Protein AF-U6F555-F1 (afdb_monomer_lite)

Organism: NCBI:txid1226334

Sequence (101 aa):
MNKNITYRVAQFAIYELDNQSWVLQTTERINIIKNIKLVHFLKEIMYRRYITADVLLQLKEKYEDIFDDIVKYLQENEILLPLKNLNFRNCQIFCVNRFFS

Secondary structure (DSSP, 8-state):
--TTPPEEEPPEEEEEEETTEEEEEESS-EEEE--HHHHHHHHHHTT-SEE-HHHHHHHHHHSTTTHHHHHHHHHHTTSEEEPP---GGG-SSS-SSS---

InterPro domains:
  IPR030956 Microcin B17-processing protein McbB [PF27891] (7-97)

Foldseek 3Di:
DPQWWKKFFAAWDWDDPDPQWIWIGHPVDIDIDRDVLLVVVCVVCNPPRMDHSVNLVVVCVVPVVCSVVSVVVCVVVVRIGTDDPPPVPPPDPDPDDDDDD

pLDDT: mean 81.69, std 19.64, range [36.59, 97.69]

Structure (mmCIF, N/CA/C/O backbone):
data_AF-U6F555-F1
#
_entry.id   AF-U6F555-F1
#
loop_
_atom_site.group_PDB
_atom_site.id
_atom_site.type_symbol
_atom_site.label_atom_id
_atom_site.label_alt_id
_atom_site.label_comp_id
_atom_site.label_asym_id
_atom_site.label_entity_id
_atom_site.label_seq_id
_atom_site.pdbx_PDB_ins_code
_atom_site.Cartn_x
_atom_site.Cartn_y
_atom_site.Cartn_z
_atom_site.occupancy
_atom_site.B_iso_or_equiv
_atom_site.auth_seq_id
_atom_site.auth_comp_id
_atom_site.auth_asym_id
_atom_site.auth_atom_id
_atom_site.pdbx_PDB_model_num
ATOM 1 N N . MET A 1 1 ? 16.917 4.632 -5.744 1.00 49.38 1 MET A N 1
ATOM 2 C CA . MET A 1 1 ? 15.885 3.952 -6.561 1.00 49.38 1 MET A CA 1
ATOM 3 C C . MET A 1 1 ? 16.276 4.023 -8.027 1.00 49.38 1 MET A C 1
ATOM 5 O O . MET A 1 1 ? 16.733 5.068 -8.472 1.00 49.38 1 MET A O 1
ATOM 9 N N . ASN A 1 2 ? 16.150 2.916 -8.756 1.00 49.88 2 ASN A N 1
ATOM 10 C CA . ASN A 1 2 ? 16.463 2.861 -10.183 1.00 49.88 2 ASN A CA 1
ATOM 11 C C . ASN A 1 2 ? 15.339 3.583 -10.950 1.00 49.88 2 ASN A C 1
ATOM 13 O O . ASN A 1 2 ? 14.176 3.214 -10.800 1.00 49.88 2 ASN A O 1
ATOM 17 N N . LYS A 1 3 ? 15.665 4.629 -11.719 1.00 53.91 3 LYS A N 1
ATOM 18 C CA . LYS A 1 3 ? 14.693 5.623 -12.229 1.00 53.91 3 LYS A CA 1
ATOM 19 C C . LYS A 1 3 ? 13.630 5.076 -13.201 1.00 53.91 3 LYS A C 1
ATOM 21 O O . LYS A 1 3 ? 12.672 5.776 -13.484 1.00 53.91 3 LYS A O 1
ATOM 26 N N . ASN A 1 4 ? 13.755 3.826 -13.654 1.00 65.06 4 ASN A N 1
ATOM 27 C CA . ASN A 1 4 ? 12.883 3.234 -14.678 1.00 65.06 4 ASN A CA 1
ATOM 28 C C . ASN A 1 4 ? 12.082 2.008 -14.197 1.00 65.06 4 ASN A C 1
ATOM 30 O O . ASN A 1 4 ? 11.578 1.254 -15.026 1.00 65.06 4 ASN A O 1
ATOM 34 N N . ILE A 1 5 ? 11.983 1.751 -12.888 1.00 75.25 5 ILE A N 1
ATOM 35 C CA . ILE A 1 5 ? 11.212 0.597 -12.396 1.00 75.25 5 ILE A CA 1
ATOM 36 C C . ILE A 1 5 ? 9.732 0.971 -12.314 1.00 75.25 5 ILE A C 1
ATOM 38 O O . ILE A 1 5 ? 9.348 1.898 -11.603 1.00 75.25 5 ILE A O 1
ATOM 42 N N . THR A 1 6 ? 8.902 0.216 -13.032 1.00 85.38 6 THR A N 1
ATOM 43 C CA . THR A 1 6 ? 7.445 0.228 -12.859 1.00 85.38 6 THR A CA 1
ATOM 44 C C . THR A 1 6 ? 7.059 -0.908 -11.924 1.00 85.38 6 THR A C 1
ATOM 46 O O . THR A 1 6 ? 7.584 -2.015 -12.033 1.00 85.38 6 THR A O 1
ATOM 49 N N . TYR A 1 7 ? 6.129 -0.658 -11.015 1.00 89.12 7 TYR A N 1
ATOM 50 C CA . TYR A 1 7 ? 5.600 -1.663 -10.104 1.00 89.12 7 TYR A CA 1
ATOM 51 C C . TYR A 1 7 ? 4.215 -2.109 -10.566 1.00 89.12 7 TYR A C 1
ATOM 53 O O . TYR A 1 7 ? 3.393 -1.289 -10.973 1.00 89.12 7 TYR A O 1
ATOM 61 N N . ARG A 1 8 ? 3.946 -3.412 -10.495 1.00 91.19 8 ARG A N 1
ATOM 62 C CA . ARG A 1 8 ? 2.595 -3.969 -10.534 1.00 91.19 8 ARG A CA 1
ATOM 63 C C . ARG A 1 8 ? 1.994 -3.857 -9.141 1.00 91.19 8 ARG A C 1
ATOM 65 O O . ARG A 1 8 ? 2.658 -4.192 -8.162 1.00 91.19 8 ARG A O 1
ATOM 72 N N . VAL A 1 9 ? 0.729 -3.468 -9.080 1.00 92.44 9 VAL A N 1
ATOM 73 C CA . VAL A 1 9 ? -0.075 -3.558 -7.862 1.00 92.44 9 VAL A CA 1
ATOM 74 C C . VAL A 1 9 ? -0.947 -4.808 -7.975 1.00 92.44 9 VAL A C 1
ATOM 76 O O . VAL A 1 9 ? -1.657 -4.988 -8.968 1.00 92.44 9 VAL A O 1
ATOM 79 N N . ALA A 1 10 ? -0.827 -5.730 -7.024 1.00 91.69 10 ALA A N 1
ATOM 80 C CA . ALA A 1 10 ? -1.707 -6.889 -6.934 1.00 91.69 10 ALA A CA 1
ATOM 81 C C . ALA A 1 10 ? -3.111 -6.453 -6.498 1.00 91.69 10 ALA A C 1
ATOM 83 O O . ALA A 1 10 ? -3.280 -5.412 -5.871 1.00 91.69 10 ALA A O 1
ATOM 84 N N . GLN A 1 11 ? -4.127 -7.247 -6.834 1.00 91.69 11 GLN A N 1
ATOM 85 C CA . GLN A 1 11 ? -5.481 -6.965 -6.372 1.00 91.69 11 GLN A CA 1
ATOM 86 C C . GLN A 1 11 ? -5.573 -7.182 -4.861 1.00 91.69 11 GLN A C 1
ATOM 88 O O . GLN A 1 11 ? -5.136 -8.207 -4.339 1.00 91.69 11 GLN A O 1
ATOM 93 N N . PHE A 1 12 ? -6.166 -6.214 -4.176 1.00 94.69 12 PHE A N 1
ATOM 94 C CA . PHE A 1 12 ? -6.500 -6.295 -2.764 1.00 94.69 12 PHE A CA 1
ATOM 95 C C . PHE A 1 12 ? -7.780 -5.502 -2.503 1.00 94.69 12 PHE A C 1
ATOM 97 O O . PHE A 1 12 ? -8.167 -4.642 -3.297 1.00 94.69 12 PHE A O 1
ATOM 104 N N . ALA A 1 13 ? -8.421 -5.783 -1.377 1.00 94.06 13 ALA A N 1
ATOM 105 C CA . ALA A 1 13 ? -9.524 -5.006 -0.841 1.00 94.06 13 ALA A CA 1
ATOM 106 C C . ALA A 1 13 ? -9.112 -4.404 0.502 1.00 94.06 13 ALA A C 1
ATOM 108 O O . ALA A 1 13 ? -8.373 -5.022 1.271 1.00 94.06 13 ALA A O 1
ATOM 109 N N . ILE A 1 14 ? -9.603 -3.199 0.783 1.00 95.75 14 ILE A N 1
ATOM 110 C CA . ILE A 1 14 ? -9.482 -2.579 2.098 1.00 95.75 14 ILE A CA 1
ATOM 111 C C . ILE A 1 14 ? -10.842 -2.071 2.557 1.00 95.75 14 ILE A C 1
ATOM 113 O O . ILE A 1 14 ? -11.508 -1.326 1.838 1.00 95.75 14 ILE A O 1
ATOM 117 N N . TYR A 1 15 ? -11.259 -2.476 3.751 1.00 94.56 15 TYR A N 1
ATOM 118 C CA . TYR A 1 15 ? -12.536 -2.081 4.337 1.00 94.56 15 TYR A CA 1
ATOM 119 C C . TYR A 1 15 ? -12.397 -1.850 5.839 1.00 94.56 15 TYR A C 1
ATOM 121 O O . TYR A 1 15 ? -11.467 -2.332 6.481 1.00 94.56 15 TYR A O 1
ATOM 129 N N . GLU A 1 16 ? -13.284 -1.027 6.383 1.00 95.81 16 GLU A N 1
ATOM 130 C CA . GLU A 1 16 ? -13.287 -0.666 7.798 1.00 95.81 16 GLU A CA 1
ATOM 131 C C . GLU A 1 16 ? -13.789 -1.837 8.648 1.00 95.81 16 GLU A C 1
ATOM 133 O O . GLU A 1 16 ? -14.753 -2.508 8.278 1.00 95.81 16 GLU A O 1
ATOM 138 N N . LEU A 1 17 ? -13.098 -2.101 9.759 1.00 95.12 17 LEU A N 1
ATOM 139 C CA . LEU A 1 17 ? -13.507 -3.078 10.769 1.00 95.12 17 LEU A CA 1
ATOM 140 C C . LEU A 1 17 ? -14.198 -2.374 11.938 1.00 95.12 17 LEU A C 1
ATOM 142 O O . LEU A 1 17 ? -15.257 -2.798 12.391 1.00 95.12 17 LEU A O 1
ATOM 146 N N . ASP A 1 18 ? -13.572 -1.298 12.406 1.00 93.62 18 ASP A N 1
ATOM 147 C CA . ASP A 1 18 ? -14.044 -0.397 13.448 1.00 93.62 18 ASP A CA 1
ATOM 148 C C . ASP A 1 18 ? -13.449 1.003 13.208 1.00 93.62 18 ASP A C 1
ATOM 150 O O . ASP A 1 18 ? -12.629 1.189 12.308 1.00 93.62 18 ASP A O 1
ATOM 154 N N . ASN A 1 19 ? -13.811 1.974 14.050 1.00 89.94 19 ASN A N 1
ATOM 155 C CA . ASN A 1 19 ? -13.403 3.380 13.915 1.00 89.94 19 ASN A CA 1
ATOM 156 C C . ASN A 1 19 ? -11.872 3.619 13.922 1.00 89.94 19 ASN A C 1
ATOM 158 O O . ASN A 1 19 ? -11.433 4.756 13.736 1.00 89.94 19 ASN A O 1
ATOM 162 N N . GLN A 1 20 ? -11.050 2.609 14.225 1.00 93.44 20 GLN A N 1
ATOM 163 C CA . GLN A 1 20 ? -9.592 2.715 14.337 1.00 93.44 20 GLN A CA 1
ATOM 164 C C . GLN A 1 20 ? -8.831 1.601 13.599 1.00 93.44 20 GLN A C 1
ATOM 166 O O . GLN A 1 20 ? -7.595 1.594 13.621 1.00 93.44 20 GLN A O 1
ATOM 171 N N . SER A 1 21 ? -9.532 0.670 12.952 1.00 95.94 21 SER A N 1
ATOM 172 C CA . SER A 1 21 ? -8.940 -0.526 12.359 1.00 95.94 21 SER A CA 1
ATOM 173 C C . SER A 1 21 ? -9.561 -0.847 11.002 1.00 95.94 21 SER A C 1
ATOM 175 O O . SER A 1 21 ? -10.771 -0.767 10.802 1.00 95.94 21 SER A O 1
ATOM 177 N N . TRP A 1 22 ? -8.723 -1.295 10.072 1.00 97.69 22 TRP A N 1
ATOM 178 C CA . TRP A 1 22 ? -9.110 -1.683 8.718 1.00 97.69 22 TRP A CA 1
ATOM 179 C C . TRP A 1 22 ? -8.619 -3.088 8.411 1.00 97.69 22 TRP A C 1
ATOM 181 O O . TRP A 1 22 ? -7.520 -3.473 8.809 1.00 97.69 22 TRP A O 1
ATOM 191 N N . VAL A 1 23 ? -9.411 -3.845 7.664 1.00 96.50 23 VAL A N 1
ATOM 192 C CA . VAL A 1 23 ? -8.984 -5.122 7.102 1.00 96.50 23 VAL A CA 1
ATOM 193 C C . VAL A 1 23 ? -8.385 -4.875 5.727 1.00 96.50 23 VAL A C 1
ATOM 195 O O . VAL A 1 23 ? -9.026 -4.277 4.868 1.00 96.50 23 VAL A O 1
ATOM 198 N N . LEU A 1 24 ? -7.166 -5.365 5.520 1.00 96.44 24 LEU A N 1
ATOM 199 C CA . LEU A 1 24 ? -6.532 -5.516 4.218 1.00 96.44 24 LEU A CA 1
ATOM 200 C C . LEU A 1 24 ? -6.609 -6.987 3.816 1.00 96.44 24 LEU A C 1
ATOM 202 O O . LEU A 1 24 ? -6.000 -7.842 4.459 1.00 96.44 24 LEU A O 1
ATOM 206 N N . GLN A 1 25 ? -7.332 -7.265 2.740 1.00 94.69 25 GLN A N 1
ATOM 207 C CA . GLN A 1 25 ? -7.494 -8.605 2.196 1.00 94.69 25 GLN A CA 1
ATOM 208 C C . GLN A 1 25 ? -6.819 -8.694 0.829 1.00 94.69 25 GLN A C 1
ATOM 210 O O . GLN A 1 25 ? -7.197 -7.995 -0.110 1.00 94.69 25 GLN A O 1
ATOM 215 N N . THR A 1 26 ? -5.833 -9.576 0.711 1.00 91.25 26 THR A N 1
ATOM 216 C CA . THR A 1 26 ? -5.296 -10.032 -0.575 1.00 91.25 26 THR A CA 1
ATOM 217 C C . THR A 1 26 ? -5.912 -11.389 -0.924 1.00 91.25 26 THR A C 1
ATOM 219 O O . THR A 1 26 ? -6.730 -11.926 -0.176 1.00 91.25 26 THR A O 1
ATOM 222 N N . THR A 1 27 ? -5.531 -11.971 -2.062 1.00 87.00 27 THR A N 1
ATOM 223 C CA . THR A 1 27 ? -5.958 -13.332 -2.426 1.00 87.00 27 THR A CA 1
ATOM 224 C C . THR A 1 27 ? -5.507 -14.383 -1.406 1.00 87.00 27 THR A C 1
ATOM 226 O O . THR A 1 27 ? -6.198 -15.377 -1.215 1.00 87.00 27 THR A O 1
ATOM 229 N N . GLU A 1 28 ? -4.369 -14.163 -0.743 1.00 87.19 28 GLU A N 1
ATOM 230 C CA . GLU A 1 28 ? -3.729 -15.173 0.110 1.00 87.19 28 GLU A CA 1
ATOM 231 C C . GLU A 1 28 ? -3.775 -14.844 1.603 1.00 87.19 28 GLU A C 1
ATOM 233 O O . GLU A 1 28 ? -3.621 -15.736 2.436 1.00 87.19 28 GLU A O 1
ATOM 238 N N . ARG A 1 29 ? -3.931 -13.565 1.965 1.00 88.44 29 ARG A N 1
ATOM 239 C CA . ARG A 1 29 ? -3.753 -13.100 3.344 1.00 88.44 29 ARG A CA 1
ATOM 240 C C . ARG A 1 29 ? -4.813 -12.090 3.746 1.00 88.44 29 ARG A C 1
ATOM 242 O O . ARG A 1 29 ? -5.305 -11.309 2.933 1.00 88.44 29 ARG A O 1
ATOM 249 N N . ILE A 1 30 ? -5.103 -12.079 5.042 1.00 93.62 30 ILE A N 1
ATOM 250 C CA . ILE A 1 30 ? -5.937 -11.078 5.699 1.00 93.62 30 ILE A CA 1
ATOM 251 C C . ILE A 1 30 ? -5.098 -10.452 6.810 1.00 93.62 30 ILE A C 1
ATOM 253 O O . ILE A 1 30 ? -4.614 -11.157 7.692 1.00 93.62 30 ILE A O 1
ATOM 257 N N . ASN A 1 31 ? -4.933 -9.134 6.760 1.00 93.25 31 ASN A N 1
ATOM 258 C CA . ASN A 1 31 ? -4.182 -8.351 7.734 1.00 93.25 31 ASN A CA 1
ATOM 259 C C . ASN A 1 31 ? -5.086 -7.288 8.366 1.00 93.25 31 ASN A C 1
ATOM 261 O O . ASN A 1 31 ? -5.909 -6.683 7.680 1.00 93.25 31 ASN A O 1
ATOM 265 N N . ILE A 1 32 ? -4.893 -7.011 9.657 1.00 95.38 32 ILE A N 1
ATOM 266 C CA . ILE A 1 32 ? -5.535 -5.880 10.339 1.00 95.38 32 ILE A CA 1
ATOM 267 C C . ILE A 1 32 ? -4.545 -4.718 10.394 1.00 95.38 32 ILE A C 1
ATOM 269 O O . ILE A 1 32 ? -3.428 -4.859 10.891 1.00 95.38 32 ILE A O 1
ATOM 273 N N . ILE A 1 33 ? -4.965 -3.559 9.899 1.00 95.69 33 ILE A N 1
ATOM 274 C CA . ILE A 1 33 ? -4.184 -2.327 9.845 1.00 95.69 33 ILE A CA 1
ATOM 275 C C . ILE A 1 33 ? -4.800 -1.309 10.795 1.00 95.69 33 ILE A C 1
ATOM 277 O O . ILE A 1 33 ? -5.984 -1.011 10.702 1.00 95.69 33 ILE A O 1
ATOM 281 N N . LYS A 1 34 ? -3.974 -0.722 11.663 1.00 95.06 34 LYS A N 1
ATOM 282 C CA . LYS A 1 34 ? -4.363 0.402 12.538 1.00 95.06 34 LYS A CA 1
ATOM 283 C C . LYS A 1 34 ? -3.739 1.739 12.128 1.00 95.06 34 LYS A C 1
ATOM 285 O O . LYS A 1 34 ? -4.092 2.790 12.648 1.00 95.06 34 LYS A O 1
ATOM 290 N N . ASN A 1 35 ? -2.781 1.716 11.199 1.00 94.06 35 ASN A N 1
ATOM 291 C CA . ASN A 1 35 ? -2.098 2.920 10.738 1.00 94.06 35 ASN A CA 1
ATOM 292 C C . ASN A 1 35 ? -2.925 3.622 9.648 1.00 94.06 35 ASN A C 1
ATOM 294 O O . ASN A 1 35 ? -2.966 3.171 8.503 1.00 94.06 35 ASN A O 1
ATOM 298 N N . ILE A 1 36 ? -3.536 4.758 9.995 1.00 93.12 36 ILE A N 1
ATOM 299 C CA . ILE A 1 36 ? -4.386 5.536 9.083 1.00 93.12 36 ILE A CA 1
ATOM 300 C C . ILE A 1 36 ? -3.645 6.043 7.838 1.00 93.12 36 ILE A C 1
ATOM 302 O O . ILE A 1 36 ? -4.219 6.080 6.750 1.00 93.12 36 ILE A O 1
ATOM 306 N N . LYS A 1 37 ? -2.355 6.389 7.950 1.00 94.12 37 LYS A N 1
ATOM 307 C CA . LYS A 1 37 ? -1.576 6.858 6.796 1.00 94.12 37 LYS A CA 1
ATOM 308 C C . LYS A 1 37 ? -1.363 5.728 5.784 1.00 94.12 37 LYS A C 1
ATOM 310 O O . LYS A 1 37 ? -1.530 5.959 4.588 1.00 94.12 37 LYS A O 1
ATOM 315 N N . LEU A 1 38 ? -1.082 4.507 6.253 1.00 95.00 38 LEU A N 1
ATOM 316 C CA . LEU A 1 38 ? -1.011 3.318 5.393 1.00 95.00 38 LEU A CA 1
ATOM 317 C C . LEU A 1 38 ? -2.363 3.037 4.719 1.00 95.00 38 LEU A C 1
ATOM 319 O O . LEU A 1 38 ? -2.404 2.738 3.530 1.00 95.00 38 LEU A O 1
ATOM 323 N N . VAL A 1 39 ? -3.474 3.186 5.444 1.00 95.00 39 VAL A N 1
ATOM 324 C CA . VAL A 1 39 ? -4.827 3.031 4.878 1.00 95.00 39 VAL A CA 1
ATOM 325 C C . VAL A 1 39 ? -5.076 4.045 3.762 1.00 95.00 39 VAL A C 1
ATOM 327 O O . VAL A 1 39 ? -5.571 3.675 2.698 1.00 95.00 39 VAL A O 1
ATOM 330 N N . HIS A 1 40 ? -4.717 5.314 3.971 1.00 95.00 40 HIS A N 1
ATOM 331 C CA . HIS A 1 40 ? -4.843 6.349 2.942 1.00 95.00 40 HIS A CA 1
ATOM 332 C C . HIS A 1 40 ? -3.988 6.027 1.715 1.00 95.00 40 HIS A C 1
ATOM 334 O O . HIS A 1 40 ? -4.492 6.081 0.595 1.00 95.00 40 HIS A O 1
ATOM 340 N N . PHE A 1 41 ? -2.739 5.601 1.923 1.00 95.25 41 PHE A N 1
ATOM 341 C CA . PHE A 1 41 ? -1.862 5.172 0.836 1.00 95.25 41 PHE A CA 1
ATOM 342 C C . PHE A 1 41 ? -2.481 4.019 0.034 1.00 95.25 41 PHE A C 1
ATOM 344 O O . PHE A 1 41 ? -2.566 4.084 -1.192 1.00 95.25 41 PHE A O 1
ATOM 351 N N . LEU A 1 42 ? -2.958 2.975 0.720 1.00 95.19 42 LEU A N 1
ATOM 352 C CA . LEU A 1 42 ? -3.597 1.814 0.099 1.00 95.19 42 LEU A CA 1
ATOM 353 C C . LEU A 1 42 ? -4.811 2.229 -0.736 1.00 95.19 42 LEU A C 1
ATOM 355 O O .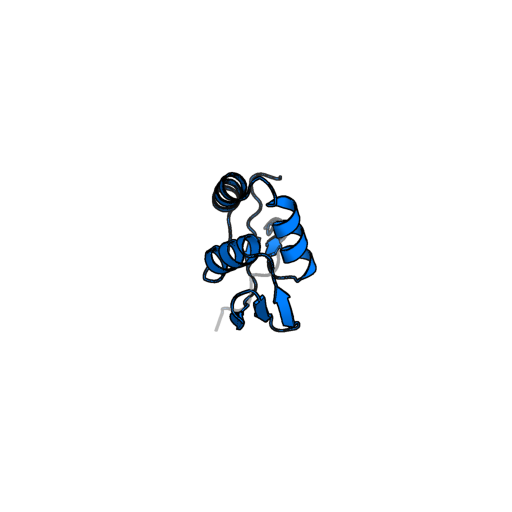 LEU A 1 42 ? -4.932 1.799 -1.879 1.00 95.19 42 LEU A O 1
ATOM 359 N N . LYS A 1 43 ? -5.668 3.117 -0.221 1.00 94.31 43 LYS A N 1
ATOM 360 C CA . LYS A 1 43 ? -6.820 3.645 -0.971 1.00 94.31 43 LYS A CA 1
ATOM 361 C C . LYS A 1 43 ? -6.404 4.399 -2.242 1.00 94.31 43 LYS A C 1
ATOM 363 O O . LYS A 1 43 ? -7.085 4.276 -3.257 1.00 94.31 43 LYS A O 1
ATOM 368 N N . GLU A 1 44 ? -5.284 5.122 -2.225 1.0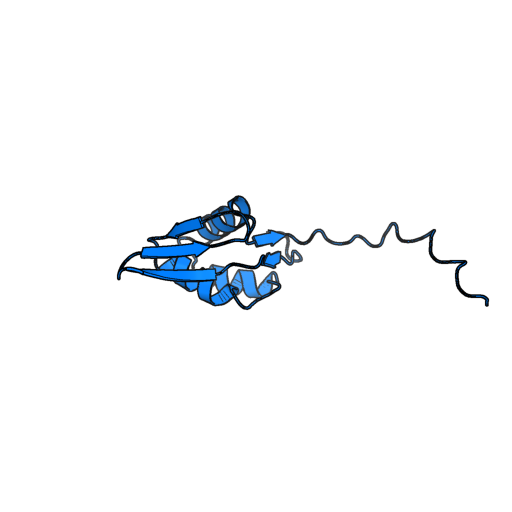0 93.88 44 GLU A N 1
ATOM 369 C CA . GLU A 1 44 ? -4.766 5.850 -3.398 1.00 93.88 44 GLU A CA 1
ATOM 370 C C . GLU A 1 44 ? -4.208 4.936 -4.497 1.00 93.88 44 GLU A C 1
ATOM 372 O O . GLU A 1 44 ? -4.215 5.305 -5.679 1.00 93.88 44 GLU A O 1
ATOM 377 N N . ILE A 1 45 ? -3.743 3.739 -4.127 1.00 93.50 45 ILE A N 1
ATOM 378 C CA . ILE A 1 45 ? -3.175 2.773 -5.074 1.00 93.50 45 ILE A CA 1
ATOM 379 C C . ILE A 1 45 ? -4.120 1.623 -5.441 1.00 93.50 45 ILE A C 1
ATOM 381 O O . ILE A 1 45 ? -3.879 0.969 -6.449 1.00 93.50 45 ILE A O 1
ATOM 385 N N . MET A 1 46 ? -5.198 1.393 -4.686 1.00 91.62 46 MET A N 1
ATOM 386 C CA . MET A 1 46 ? -6.091 0.230 -4.827 1.00 91.62 46 MET A CA 1
ATOM 387 C C . MET A 1 46 ? -6.663 0.055 -6.239 1.00 91.62 46 MET A C 1
ATOM 389 O O . MET A 1 46 ? -6.793 -1.064 -6.726 1.00 91.62 46 MET A O 1
ATOM 393 N N . TYR A 1 47 ? -6.975 1.157 -6.922 1.00 88.88 47 TYR A N 1
ATOM 394 C CA . TYR A 1 47 ? -7.529 1.127 -8.281 1.00 88.88 47 TYR A CA 1
ATOM 395 C C . TYR A 1 47 ? -6.466 1.191 -9.383 1.00 88.88 47 TYR A C 1
ATOM 397 O O . TYR A 1 47 ? -6.789 1.176 -10.572 1.00 88.88 47 TYR A O 1
ATOM 405 N N . ARG A 1 48 ? -5.184 1.277 -9.018 1.00 90.56 48 ARG A N 1
ATOM 406 C CA . ARG A 1 48 ? -4.080 1.309 -9.975 1.00 90.56 48 ARG A CA 1
ATOM 407 C C . ARG A 1 48 ? -3.624 -0.112 -10.239 1.00 90.56 48 ARG A C 1
ATOM 409 O O . ARG A 1 48 ? -3.326 -0.852 -9.319 1.00 90.56 48 ARG A O 1
ATOM 416 N N . ARG A 1 49 ? -3.483 -0.474 -11.513 1.00 89.50 49 ARG A N 1
ATOM 417 C CA . ARG A 1 49 ? -2.845 -1.743 -11.902 1.00 89.50 49 ARG A CA 1
ATOM 418 C C . ARG A 1 49 ? -1.314 -1.650 -11.872 1.00 89.50 49 ARG A C 1
ATOM 420 O O . ARG A 1 49 ? -0.633 -2.646 -11.629 1.00 89.50 49 ARG A O 1
ATOM 427 N N . TYR A 1 50 ? -0.787 -0.450 -12.120 1.00 91.00 50 TYR A N 1
ATOM 428 C CA . TYR A 1 50 ? 0.642 -0.165 -12.212 1.00 91.00 50 TYR A CA 1
ATOM 429 C C . TYR A 1 50 ? 0.983 1.196 -11.593 1.00 91.00 50 TYR A C 1
ATOM 431 O O . TYR A 1 50 ? 0.173 2.125 -11.646 1.00 91.00 50 TYR A O 1
ATOM 439 N N . ILE A 1 51 ? 2.193 1.317 -11.047 1.00 90.75 51 ILE A N 1
ATOM 440 C CA . ILE A 1 51 ? 2.760 2.559 -10.506 1.00 90.75 51 ILE A CA 1
ATOM 441 C C . ILE A 1 51 ? 4.127 2.783 -11.151 1.00 90.75 51 ILE A C 1
ATOM 443 O O . ILE A 1 51 ? 5.021 1.943 -11.035 1.00 90.75 51 ILE A O 1
ATOM 447 N N . THR A 1 52 ? 4.285 3.904 -11.851 1.00 89.00 52 THR A N 1
ATOM 448 C CA . THR A 1 52 ? 5.562 4.326 -12.443 1.00 89.00 52 THR A CA 1
ATOM 449 C C . THR A 1 52 ? 6.446 5.015 -11.404 1.00 89.00 52 THR A C 1
ATOM 451 O O . THR A 1 52 ?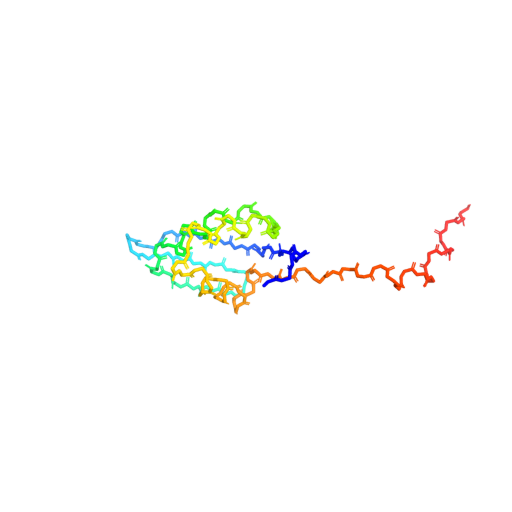 5.976 5.402 -10.333 1.00 89.00 52 THR A O 1
ATOM 454 N N . ALA A 1 53 ? 7.727 5.203 -11.729 1.00 84.50 53 ALA A N 1
ATOM 455 C CA . ALA A 1 53 ? 8.674 5.893 -10.856 1.00 84.50 53 ALA A CA 1
ATOM 456 C C . ALA A 1 53 ? 8.224 7.322 -10.491 1.00 84.50 53 ALA A C 1
ATOM 458 O O . ALA A 1 53 ? 8.372 7.715 -9.339 1.00 84.50 53 ALA A O 1
ATOM 459 N N . ASP A 1 54 ? 7.615 8.062 -11.424 1.00 87.12 54 ASP A N 1
ATOM 460 C CA . ASP A 1 54 ? 7.141 9.432 -11.176 1.00 87.12 54 ASP A CA 1
ATOM 461 C C . ASP A 1 54 ? 5.987 9.474 -10.169 1.00 87.12 54 ASP A C 1
ATOM 463 O O . ASP A 1 54 ? 5.996 10.269 -9.233 1.00 87.12 54 ASP A O 1
ATOM 467 N N . VAL A 1 55 ? 5.008 8.573 -10.311 1.00 89.38 55 VAL A N 1
ATOM 468 C CA . VAL A 1 55 ? 3.896 8.463 -9.350 1.00 89.38 55 VAL A CA 1
ATOM 469 C C . VAL A 1 55 ? 4.423 8.031 -7.984 1.00 89.38 55 VAL A C 1
ATOM 471 O O . VAL A 1 55 ? 3.972 8.525 -6.955 1.00 89.38 55 VAL A O 1
ATOM 474 N N . LEU A 1 56 ? 5.399 7.124 -7.965 1.00 88.56 56 LEU A N 1
ATOM 475 C CA . LEU A 1 56 ? 6.029 6.679 -6.732 1.00 88.56 56 LEU A CA 1
ATOM 476 C C . LEU A 1 56 ? 6.792 7.818 -6.035 1.00 88.56 56 LEU A C 1
ATOM 478 O O . LEU A 1 56 ? 6.756 7.901 -4.812 1.00 88.56 56 LEU A O 1
ATOM 482 N N . LEU A 1 57 ? 7.429 8.713 -6.798 1.00 89.38 57 LEU A N 1
ATOM 483 C CA . LEU A 1 57 ? 8.093 9.907 -6.274 1.00 89.38 57 LEU A CA 1
ATOM 484 C C . LEU A 1 57 ? 7.086 10.880 -5.646 1.00 89.38 57 LEU A C 1
ATOM 486 O O . LEU A 1 57 ? 7.301 11.326 -4.525 1.00 89.38 57 LEU A O 1
ATOM 490 N N . GLN A 1 58 ? 5.954 11.129 -6.310 1.00 91.62 58 GLN A N 1
ATOM 491 C CA . GLN A 1 58 ? 4.876 11.966 -5.762 1.00 91.62 58 GLN A CA 1
ATOM 492 C C . GLN A 1 58 ? 4.310 11.387 -4.458 1.00 91.62 58 GLN A C 1
ATOM 494 O O . GLN A 1 58 ? 4.069 12.107 -3.491 1.00 91.62 58 GLN A O 1
ATOM 499 N N . LEU A 1 59 ? 4.122 10.064 -4.406 1.00 91.81 59 LEU A N 1
ATOM 500 C CA . LEU A 1 59 ? 3.706 9.381 -3.182 1.00 91.81 59 LEU A CA 1
ATOM 501 C C . LEU A 1 59 ? 4.781 9.485 -2.092 1.00 91.81 59 LEU A C 1
ATOM 503 O O . LEU A 1 59 ? 4.447 9.674 -0.926 1.00 91.81 59 LEU A O 1
ATOM 507 N N . LYS A 1 60 ? 6.065 9.413 -2.453 1.00 91.88 60 LYS A N 1
ATOM 508 C CA . LYS A 1 60 ? 7.162 9.598 -1.501 1.00 91.88 60 LYS A CA 1
ATOM 509 C C . LYS A 1 60 ? 7.158 10.989 -0.877 1.00 91.88 60 LYS A C 1
ATOM 511 O O . LYS A 1 60 ? 7.280 11.085 0.335 1.00 91.88 60 LYS A O 1
ATOM 516 N N . GLU A 1 61 ? 6.979 12.039 -1.672 1.00 92.25 61 GLU A N 1
ATOM 517 C CA . GLU A 1 61 ? 6.899 13.419 -1.170 1.00 92.25 61 GLU A CA 1
ATOM 518 C C . GLU A 1 61 ? 5.717 13.610 -0.206 1.00 92.25 61 GLU A C 1
ATOM 520 O O . GLU A 1 61 ? 5.816 14.335 0.778 1.00 92.25 61 GLU A O 1
ATOM 525 N N . LYS A 1 62 ? 4.601 12.915 -0.448 1.00 93.25 62 LYS A N 1
ATOM 526 C CA . LYS A 1 62 ? 3.394 13.010 0.383 1.00 93.25 62 LYS A CA 1
ATOM 527 C C . LYS A 1 62 ? 3.466 12.219 1.695 1.00 93.25 62 LYS A C 1
ATOM 529 O O . LYS A 1 62 ? 2.836 12.613 2.675 1.00 93.25 62 LYS A O 1
ATOM 534 N N . TYR A 1 63 ? 4.185 11.099 1.710 1.00 93.00 63 TYR A N 1
ATOM 535 C CA . TYR A 1 63 ? 4.274 10.172 2.847 1.00 93.00 63 TYR A CA 1
ATOM 536 C C . TYR A 1 63 ? 5.702 10.056 3.398 1.00 93.00 63 TYR A C 1
ATOM 538 O O . TYR A 1 63 ? 6.064 9.006 3.925 1.00 93.00 63 TYR A O 1
ATOM 546 N N . GLU A 1 64 ? 6.510 11.112 3.251 1.00 88.56 64 GLU A N 1
ATOM 547 C CA . GLU A 1 64 ? 7.966 11.124 3.460 1.00 88.56 64 GLU A CA 1
ATOM 548 C C . GLU A 1 64 ? 8.422 10.406 4.738 1.00 88.56 64 GLU A C 1
ATOM 550 O O . GLU A 1 64 ? 9.382 9.640 4.703 1.00 88.56 64 GLU A O 1
ATOM 555 N N . ASP A 1 65 ? 7.693 10.587 5.841 1.00 90.56 65 ASP A N 1
ATOM 556 C CA . ASP A 1 65 ? 8.047 10.065 7.161 1.00 90.56 65 ASP A CA 1
ATOM 557 C C . ASP A 1 65 ? 7.906 8.543 7.315 1.00 90.56 65 ASP A C 1
ATOM 559 O O . ASP A 1 65 ? 8.548 7.961 8.185 1.00 90.56 65 ASP A O 1
ATOM 563 N N . ILE A 1 66 ? 7.082 7.892 6.489 1.00 92.62 66 ILE A N 1
ATOM 564 C CA . ILE A 1 66 ? 6.789 6.448 6.586 1.00 92.62 66 ILE A CA 1
ATOM 565 C C . ILE A 1 66 ? 6.849 5.718 5.241 1.00 92.6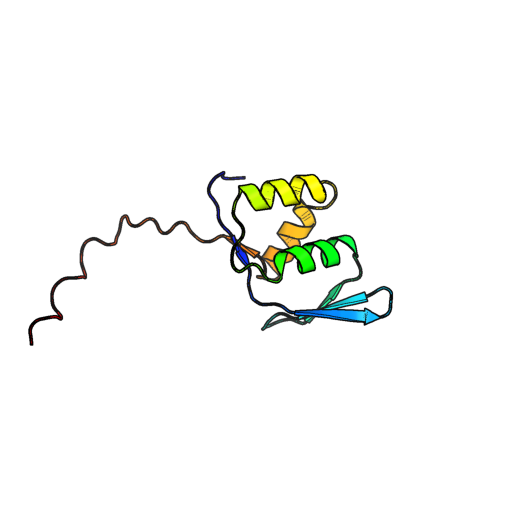2 66 ILE A C 1
ATOM 567 O O . ILE A 1 66 ? 6.487 4.544 5.145 1.00 92.62 66 ILE A O 1
ATOM 571 N N . PHE A 1 67 ? 7.247 6.406 4.174 1.00 93.00 67 PHE A N 1
ATOM 572 C CA . PHE A 1 67 ? 7.145 5.886 2.816 1.00 93.00 67 PHE A CA 1
ATOM 573 C C . PHE A 1 67 ? 7.931 4.583 2.624 1.00 93.00 67 PHE A C 1
ATOM 575 O O . PHE A 1 67 ? 7.408 3.625 2.054 1.00 93.00 67 PHE A O 1
ATOM 582 N N . ASP A 1 68 ? 9.166 4.528 3.124 1.00 91.75 68 ASP A N 1
ATOM 583 C CA . ASP A 1 68 ? 10.020 3.348 2.970 1.00 91.75 68 ASP A CA 1
ATOM 584 C C . ASP A 1 68 ? 9.443 2.134 3.726 1.00 91.75 68 ASP A C 1
ATOM 586 O O . ASP A 1 68 ? 9.452 1.018 3.196 1.00 91.75 68 ASP A O 1
ATOM 590 N N . ASP A 1 69 ? 8.838 2.354 4.899 1.00 93.50 69 ASP A N 1
ATOM 591 C CA . ASP A 1 69 ? 8.146 1.314 5.669 1.00 93.50 69 ASP A CA 1
ATOM 592 C C . ASP A 1 69 ? 6.883 0.817 4.955 1.00 93.50 69 ASP A C 1
ATOM 594 O O . ASP A 1 69 ? 6.635 -0.391 4.903 1.00 93.50 69 ASP A O 1
ATOM 598 N N . ILE A 1 70 ? 6.106 1.724 4.345 1.00 94.06 70 ILE A N 1
ATOM 599 C CA . ILE A 1 70 ? 4.953 1.356 3.511 1.00 94.06 70 ILE A CA 1
ATOM 600 C C . ILE A 1 70 ? 5.416 0.478 2.350 1.00 94.06 70 ILE A C 1
ATOM 602 O O . ILE A 1 70 ? 4.866 -0.602 2.138 1.00 94.06 70 ILE A O 1
ATOM 606 N N . VAL A 1 71 ? 6.420 0.915 1.585 1.00 92.38 71 VAL A N 1
ATOM 607 C CA . VAL A 1 71 ? 6.899 0.169 0.412 1.00 92.38 71 VAL A CA 1
ATOM 608 C C . VAL A 1 71 ? 7.381 -1.220 0.814 1.00 92.38 71 VAL A C 1
ATOM 610 O O . VAL A 1 71 ? 7.026 -2.198 0.152 1.00 92.38 71 VAL A O 1
ATOM 613 N N . LYS A 1 72 ? 8.135 -1.318 1.912 1.00 92.81 72 LYS A N 1
ATOM 614 C CA . LYS A 1 72 ? 8.594 -2.595 2.458 1.00 92.81 72 LYS A CA 1
ATOM 615 C C . LYS A 1 72 ? 7.417 -3.498 2.835 1.00 92.81 72 LYS A C 1
ATOM 617 O O . LYS A 1 72 ? 7.358 -4.635 2.372 1.00 92.81 72 LYS A O 1
ATOM 622 N N . TYR A 1 73 ? 6.442 -2.977 3.580 1.00 93.25 73 TYR A N 1
ATOM 623 C CA . TYR A 1 73 ? 5.241 -3.719 3.969 1.00 93.25 73 TYR A CA 1
ATOM 624 C C . TYR A 1 73 ? 4.470 -4.251 2.752 1.00 93.25 73 TYR A C 1
ATOM 626 O O . TYR A 1 73 ? 4.044 -5.408 2.732 1.00 93.25 73 TYR A O 1
ATOM 634 N N . LEU A 1 74 ? 4.304 -3.432 1.711 1.00 92.69 74 LEU A N 1
ATOM 635 C CA . LEU A 1 74 ? 3.607 -3.842 0.492 1.00 92.69 74 LEU A CA 1
ATOM 636 C C . LEU A 1 74 ? 4.377 -4.901 -0.302 1.00 92.69 74 LEU A C 1
ATOM 638 O O . LEU A 1 74 ? 3.746 -5.736 -0.946 1.00 92.69 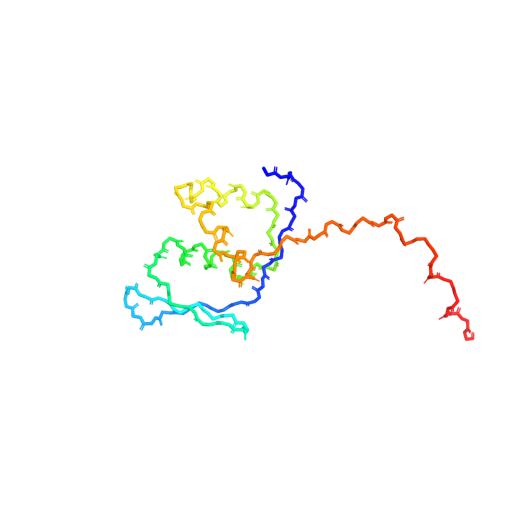74 LEU A O 1
ATOM 642 N N . GLN A 1 75 ? 5.709 -4.882 -0.272 1.00 91.12 75 GLN A N 1
ATOM 643 C CA . GLN A 1 75 ? 6.540 -5.904 -0.912 1.00 91.12 75 GLN A CA 1
ATOM 644 C C . GLN A 1 75 ? 6.489 -7.235 -0.151 1.00 91.12 75 GLN A C 1
ATOM 646 O O . GLN A 1 75 ? 6.313 -8.277 -0.774 1.00 91.12 75 GLN A O 1
ATOM 651 N N . GLU A 1 76 ? 6.566 -7.208 1.182 1.00 90.31 76 GLU A N 1
ATOM 652 C CA . GLU A 1 76 ? 6.479 -8.403 2.042 1.00 90.31 76 GLU A CA 1
ATOM 653 C C . GLU A 1 76 ? 5.108 -9.098 1.975 1.00 90.31 76 GLU A C 1
ATOM 655 O O . GLU A 1 76 ? 4.997 -10.308 2.192 1.00 90.31 76 GLU A O 1
ATOM 660 N N . ASN A 1 77 ? 4.059 -8.333 1.661 1.00 89.12 77 ASN A N 1
ATOM 661 C CA . ASN A 1 77 ? 2.697 -8.830 1.449 1.00 89.12 77 ASN A CA 1
ATOM 662 C C . ASN A 1 77 ? 2.349 -9.039 -0.034 1.00 89.12 77 ASN A C 1
ATOM 664 O O . ASN A 1 77 ? 1.183 -9.250 -0.355 1.00 89.12 77 ASN A O 1
ATOM 668 N N . GLU A 1 78 ? 3.339 -8.956 -0.928 1.00 89.56 78 GLU A N 1
ATOM 669 C CA . GLU A 1 78 ? 3.199 -9.186 -2.374 1.00 89.56 78 GLU A CA 1
ATOM 670 C C . GLU A 1 78 ? 2.161 -8.288 -3.080 1.00 89.56 78 GLU A C 1
ATOM 672 O O . GLU A 1 78 ? 1.679 -8.589 -4.174 1.00 89.56 78 GLU A O 1
ATOM 677 N N . ILE A 1 79 ? 1.848 -7.136 -2.484 1.00 91.81 79 ILE A N 1
ATOM 678 C CA . ILE A 1 79 ? 0.936 -6.134 -3.043 1.00 91.81 79 ILE A CA 1
ATOM 679 C C . ILE A 1 79 ? 1.654 -5.275 -4.076 1.00 91.81 79 ILE A C 1
ATOM 681 O O . ILE A 1 79 ? 1.098 -5.003 -5.136 1.00 91.81 79 ILE A O 1
ATOM 685 N N . LEU A 1 80 ? 2.886 -4.850 -3.791 1.00 91.00 80 LEU A N 1
ATOM 686 C CA . LEU A 1 80 ? 3.669 -4.005 -4.688 1.00 91.00 80 LEU A CA 1
ATOM 687 C C . LEU A 1 80 ? 4.876 -4.780 -5.207 1.00 91.00 80 LEU A C 1
ATOM 689 O O . LEU A 1 80 ? 5.848 -4.993 -4.490 1.00 91.00 80 LEU A O 1
ATOM 693 N N . LEU A 1 81 ? 4.828 -5.185 -6.473 1.00 87.62 81 LEU A N 1
ATOM 694 C CA . LEU A 1 81 ? 5.841 -6.049 -7.074 1.00 87.62 81 LEU A CA 1
ATOM 695 C C . LEU A 1 81 ? 6.563 -5.309 -8.201 1.00 87.62 81 LEU A C 1
ATOM 697 O O . LEU A 1 81 ? 5.896 -4.805 -9.108 1.00 87.62 81 LEU A O 1
ATOM 701 N N . PRO A 1 82 ? 7.905 -5.232 -8.204 1.00 85.25 82 PRO A N 1
ATOM 702 C CA . PRO A 1 82 ? 8.621 -4.632 -9.319 1.00 85.25 82 PRO A CA 1
ATOM 703 C C . PRO A 1 82 ? 8.364 -5.460 -10.581 1.00 85.25 82 PRO A C 1
ATOM 705 O O . PRO A 1 82 ? 8.604 -6.670 -10.608 1.00 85.25 82 PRO A O 1
ATOM 708 N N . LEU A 1 83 ? 7.891 -4.818 -11.650 1.00 79.94 83 LEU A N 1
ATOM 709 C CA . LEU A 1 83 ? 7.902 -5.454 -12.958 1.00 79.94 83 LEU A CA 1
ATOM 710 C C . LEU A 1 83 ? 9.363 -5.612 -13.361 1.00 79.94 83 LEU A C 1
ATOM 712 O O . LEU A 1 83 ? 10.101 -4.632 -13.477 1.00 79.94 83 LEU A O 1
ATOM 716 N N . LYS A 1 84 ? 9.796 -6.857 -13.571 1.00 67.12 84 LYS A N 1
ATOM 717 C CA . LYS A 1 84 ? 11.081 -7.098 -14.225 1.00 67.12 84 LYS A CA 1
ATOM 718 C C . LYS A 1 84 ? 11.027 -6.402 -15.583 1.00 67.12 84 LYS A C 1
ATOM 720 O O . LYS A 1 84 ? 10.092 -6.641 -16.346 1.00 67.12 84 LYS A O 1
ATOM 725 N N . ASN A 1 85 ? 12.023 -5.570 -15.887 1.00 54.84 85 ASN A N 1
ATOM 726 C CA . ASN A 1 85 ? 12.222 -5.098 -17.251 1.00 54.84 85 ASN A CA 1
ATOM 727 C C . ASN A 1 85 ? 12.316 -6.339 -18.139 1.00 54.84 85 ASN A C 1
ATOM 729 O O . ASN A 1 85 ? 13.250 -7.133 -18.003 1.00 54.84 85 ASN A O 1
ATOM 733 N N . LEU A 1 86 ? 11.328 -6.532 -19.012 1.00 48.16 86 LEU A N 1
ATOM 734 C CA . LEU A 1 86 ? 11.435 -7.482 -20.106 1.00 48.16 86 LEU A CA 1
ATOM 735 C C . LEU A 1 86 ? 12.566 -6.967 -20.994 1.00 48.16 86 LEU A C 1
ATOM 737 O O . LEU A 1 86 ? 12.369 -6.116 -21.857 1.00 48.16 86 LEU A O 1
ATOM 741 N N . ASN A 1 87 ? 13.784 -7.445 -20.750 1.00 44.06 87 ASN A N 1
ATOM 742 C CA . ASN A 1 87 ? 14.856 -7.306 -21.714 1.00 44.06 87 ASN A CA 1
ATOM 743 C C . ASN A 1 87 ? 14.448 -8.163 -22.913 1.00 44.06 87 ASN A C 1
ATOM 745 O O . ASN A 1 87 ? 14.690 -9.368 -22.929 1.00 44.06 87 ASN A O 1
ATOM 749 N N . PHE A 1 88 ? 13.852 -7.545 -23.933 1.00 43.47 88 PHE A N 1
ATOM 750 C CA . PHE A 1 88 ? 13.544 -8.163 -25.230 1.00 43.47 88 PHE A CA 1
ATOM 751 C C . PHE A 1 88 ? 14.804 -8.608 -26.009 1.00 43.47 88 PHE A C 1
ATOM 753 O O . PHE A 1 88 ? 14.768 -8.750 -27.225 1.00 43.47 88 PHE A O 1
ATOM 760 N N . ARG A 1 89 ? 15.942 -8.848 -25.343 1.00 41.78 89 ARG A N 1
ATOM 761 C CA . ARG A 1 89 ? 17.179 -9.305 -25.989 1.00 41.78 89 ARG A CA 1
ATOM 762 C C . ARG A 1 89 ? 17.180 -10.792 -26.358 1.00 41.78 89 ARG A C 1
ATOM 764 O O . ARG A 1 89 ? 18.042 -11.179 -27.131 1.00 41.78 89 ARG A O 1
ATOM 771 N N . ASN A 1 90 ? 16.206 -11.590 -25.904 1.00 36.59 90 ASN A N 1
ATOM 772 C CA . ASN A 1 90 ? 16.132 -13.027 -26.224 1.00 36.59 90 ASN A CA 1
ATOM 773 C C . ASN A 1 90 ? 14.892 -13.441 -27.049 1.00 36.59 90 ASN A C 1
ATOM 775 O O . ASN A 1 90 ? 14.607 -14.626 -27.154 1.00 36.59 90 ASN A O 1
ATOM 779 N N . CYS A 1 91 ? 14.156 -12.504 -27.660 1.00 37.69 91 CYS A N 1
ATOM 780 C CA . CYS A 1 91 ? 13.090 -12.826 -28.629 1.00 37.69 91 CYS A CA 1
ATOM 781 C C . CYS A 1 91 ? 13.589 -12.751 -30.082 1.00 37.69 91 CYS A C 1
ATOM 783 O O . CYS A 1 91 ? 12.929 -12.207 -30.961 1.00 37.69 91 CYS A O 1
ATOM 785 N N . GLN A 1 92 ? 14.768 -13.310 -30.344 1.00 39.25 92 GLN A N 1
ATOM 786 C C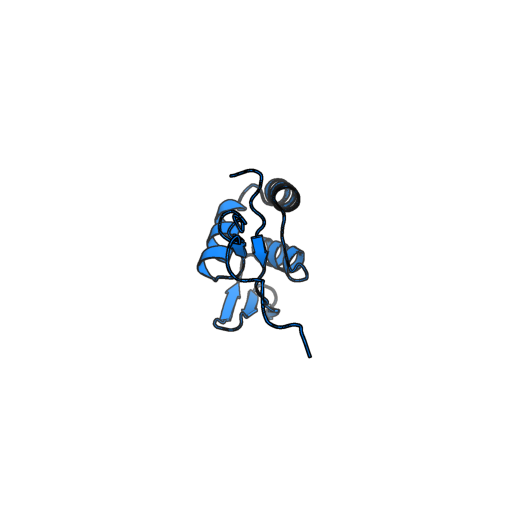A . GLN A 1 92 ? 15.123 -13.775 -31.679 1.00 39.25 92 GLN A CA 1
ATOM 787 C C . GLN A 1 92 ? 15.181 -15.299 -31.588 1.00 39.25 92 GLN A C 1
ATOM 789 O O . GLN A 1 92 ? 15.870 -15.821 -30.721 1.00 39.25 92 GLN A O 1
ATOM 794 N N . ILE A 1 93 ? 14.470 -15.986 -32.487 1.00 46.66 93 ILE A N 1
ATOM 795 C CA . ILE A 1 93 ? 14.296 -17.450 -32.572 1.00 46.66 93 ILE A CA 1
ATOM 796 C C . ILE A 1 93 ? 13.130 -17.984 -31.714 1.00 46.66 93 ILE A C 1
ATOM 798 O O . ILE A 1 93 ? 13.350 -18.552 -30.658 1.00 46.66 93 ILE A O 1
ATOM 802 N N . PHE A 1 94 ? 11.885 -17.779 -32.165 1.00 39.91 94 PHE A N 1
ATOM 803 C CA . PHE A 1 94 ? 10.787 -18.780 -32.196 1.00 39.91 94 PHE A CA 1
ATOM 804 C C . PHE A 1 94 ? 9.454 -18.138 -32.643 1.00 39.91 94 PHE A C 1
ATOM 806 O O . PHE A 1 94 ? 8.412 -18.331 -32.035 1.00 39.91 94 PHE A O 1
ATOM 813 N N . CYS A 1 95 ? 9.465 -17.361 -33.730 1.00 39.91 95 CYS A N 1
ATOM 814 C CA . CYS A 1 95 ? 8.231 -16.882 -34.370 1.00 39.91 95 CYS A CA 1
ATOM 815 C C . CYS A 1 95 ? 8.353 -16.942 -35.896 1.00 39.91 95 CYS A C 1
ATOM 817 O O . CYS A 1 95 ? 8.186 -15.936 -36.572 1.00 39.91 95 CYS A O 1
ATOM 819 N N . VAL A 1 96 ? 8.667 -18.111 -36.455 1.00 43.16 96 VAL A N 1
ATOM 820 C CA . VAL A 1 96 ? 8.356 -18.404 -37.861 1.00 43.16 96 VAL A CA 1
ATOM 821 C C . VAL A 1 96 ? 7.892 -19.859 -37.932 1.00 43.16 96 VAL A C 1
ATOM 823 O O . VAL A 1 96 ? 8.553 -20.735 -37.384 1.00 43.16 96 VAL A O 1
ATOM 826 N N . ASN A 1 97 ? 6.761 -20.078 -38.606 1.00 41.81 97 ASN A N 1
ATOM 827 C CA . ASN A 1 97 ? 6.073 -21.348 -38.893 1.00 41.81 97 ASN A CA 1
ATOM 828 C C . ASN A 1 97 ? 4.937 -21.767 -37.952 1.00 41.81 97 ASN A C 1
ATOM 830 O O . ASN A 1 97 ? 4.959 -22.845 -37.365 1.00 41.81 97 ASN A O 1
ATOM 834 N N . ARG A 1 98 ? 3.859 -20.971 -37.931 1.00 39.84 98 ARG A N 1
ATOM 835 C CA . ARG A 1 98 ? 2.500 -21.544 -37.875 1.00 39.84 98 ARG A CA 1
ATOM 836 C C . ARG A 1 98 ? 1.440 -20.633 -38.501 1.00 39.84 98 ARG A C 1
ATOM 838 O O . ARG A 1 98 ? 0.438 -20.338 -37.874 1.00 39.84 98 ARG A O 1
ATOM 845 N N . PHE A 1 99 ? 1.675 -20.177 -39.729 1.00 42.72 99 PHE A N 1
ATOM 846 C CA . PHE A 1 99 ? 0.643 -19.553 -40.565 1.00 42.72 99 PHE A CA 1
ATOM 847 C C . PHE A 1 99 ? 0.958 -19.808 -42.038 1.00 42.72 99 PHE A C 1
ATOM 849 O O . PHE A 1 99 ? 1.433 -18.924 -42.730 1.00 42.72 99 PHE A O 1
ATOM 856 N N . PHE A 1 100 ? 0.726 -21.034 -42.494 1.00 39.78 100 PHE A N 1
ATOM 857 C CA . PHE A 1 100 ? 0.246 -21.284 -43.851 1.00 39.78 100 PHE A CA 1
ATOM 858 C C . PHE A 1 100 ? -0.738 -22.445 -43.733 1.00 39.78 100 PHE A C 1
ATOM 860 O O . PHE A 1 100 ? -0.356 -23.580 -43.449 1.00 39.78 100 PHE A O 1
ATOM 867 N N . SER A 1 101 ? -2.016 -22.072 -43.767 1.00 40.00 101 SER A N 1
ATOM 868 C CA . SER A 1 101 ? -3.108 -22.929 -44.231 1.00 40.00 101 SER A CA 1
ATOM 869 C C . SER A 1 101 ? -3.141 -22.841 -45.749 1.00 40.00 101 SER A C 1
ATOM 871 O O . SER A 1 101 ? -2.751 -21.759 -46.251 1.00 40.00 101 SER A O 1
#

Radius of gyration: 18.14 Å; chains: 1; bounding box: 31×36×59 Å